Protein AF-A0A2R5FY63-F1 (afdb_monomer_lite)

Structure (mmCIF, N/CA/C/O backbone):
data_AF-A0A2R5FY63-F1
#
_entry.id   AF-A0A2R5FY63-F1
#
loop_
_atom_site.group_PDB
_atom_site.id
_atom_site.type_symbol
_atom_site.label_atom_id
_atom_site.label_alt_id
_atom_site.label_comp_id
_atom_site.label_asym_id
_atom_site.label_entity_id
_atom_site.label_seq_id
_atom_site.pdbx_PDB_ins_code
_atom_site.Cartn_x
_atom_site.Cartn_y
_atom_site.Cartn_z
_atom_site.occupancy
_atom_site.B_iso_or_equiv
_atom_site.auth_seq_id
_atom_site.auth_comp_id
_atom_site.auth_asym_id
_atom_site.auth_atom_id
_atom_site.pdbx_PDB_model_num
ATOM 1 N N . MET A 1 1 ? 3.282 13.960 23.683 1.00 30.28 1 MET A N 1
ATOM 2 C CA . MET A 1 1 ? 2.071 13.609 22.917 1.00 30.28 1 MET A CA 1
ATOM 3 C C . MET A 1 1 ? 2.537 12.987 21.616 1.00 30.28 1 MET A C 1
ATOM 5 O O . MET A 1 1 ? 3.139 13.686 20.813 1.00 30.28 1 MET A O 1
ATOM 9 N N . THR A 1 2 ? 2.408 11.673 21.465 1.00 36.81 2 THR A N 1
ATOM 10 C CA . THR A 1 2 ? 2.823 10.971 20.247 1.00 36.81 2 THR A CA 1
ATOM 11 C C . THR A 1 2 ? 1.770 11.231 19.178 1.00 36.81 2 THR A C 1
ATOM 13 O O . THR A 1 2 ? 0.685 10.661 19.228 1.00 36.81 2 THR A O 1
ATOM 16 N N . GLN A 1 3 ? 2.047 12.136 18.236 1.00 49.41 3 GLN A N 1
ATOM 17 C CA . GLN A 1 3 ? 1.325 12.131 16.966 1.00 49.41 3 GLN A CA 1
ATOM 18 C C . GLN A 1 3 ? 1.529 10.737 16.365 1.00 49.41 3 GLN A C 1
ATOM 20 O O . GLN A 1 3 ? 2.647 10.379 15.998 1.00 49.41 3 GLN A O 1
ATOM 25 N N . ASN A 1 4 ? 0.476 9.922 16.355 1.00 62.84 4 ASN A N 1
ATOM 26 C CA . ASN A 1 4 ? 0.486 8.583 15.774 1.00 62.84 4 ASN A CA 1
ATOM 27 C C . ASN A 1 4 ? 0.433 8.716 14.244 1.00 62.84 4 ASN A C 1
ATOM 29 O O . ASN A 1 4 ? -0.569 8.408 13.608 1.00 62.84 4 ASN A O 1
ATOM 33 N N . THR A 1 5 ? 1.498 9.256 13.654 1.00 77.31 5 THR A N 1
ATOM 34 C CA . THR A 1 5 ? 1.672 9.299 12.202 1.00 77.31 5 THR A CA 1
ATOM 35 C C . THR A 1 5 ? 1.881 7.874 11.704 1.00 77.31 5 THR A C 1
ATOM 37 O O . THR A 1 5 ? 2.760 7.167 12.203 1.00 77.31 5 THR A O 1
ATOM 40 N N . LEU A 1 6 ? 1.068 7.439 10.740 1.00 87.31 6 LEU A N 1
ATOM 41 C CA . LEU A 1 6 ? 1.201 6.115 10.133 1.00 87.31 6 LEU A CA 1
ATOM 42 C C . LEU A 1 6 ? 2.503 6.063 9.337 1.00 87.31 6 LEU A C 1
ATOM 44 O O . LEU A 1 6 ? 2.708 6.889 8.447 1.00 87.31 6 LEU A O 1
ATOM 48 N N . LYS A 1 7 ? 3.384 5.111 9.646 1.00 90.19 7 LYS A N 1
ATOM 49 C CA . LYS A 1 7 ? 4.660 4.968 8.940 1.00 90.19 7 LYS A CA 1
ATOM 50 C C . LYS A 1 7 ? 4.512 3.986 7.797 1.00 90.19 7 LYS A C 1
ATOM 52 O O . LYS A 1 7 ? 4.176 2.824 8.019 1.00 90.19 7 LYS A O 1
ATOM 57 N N . VAL A 1 8 ? 4.775 4.444 6.582 1.00 90.75 8 VAL A N 1
ATOM 58 C CA . VAL A 1 8 ? 4.759 3.616 5.379 1.00 90.75 8 VAL A CA 1
ATOM 59 C C . VAL A 1 8 ? 6.165 3.573 4.804 1.00 90.75 8 VAL A C 1
ATOM 61 O O . VAL A 1 8 ? 6.790 4.608 4.579 1.00 90.75 8 VAL A O 1
ATOM 64 N N . HIS A 1 9 ? 6.662 2.370 4.551 1.00 88.88 9 HIS A N 1
ATOM 65 C CA . HIS A 1 9 ? 7.968 2.141 3.959 1.00 88.88 9 HIS A CA 1
ATOM 66 C C . HIS A 1 9 ? 7.798 1.810 2.484 1.00 88.88 9 HIS A C 1
ATOM 68 O O . HIS A 1 9 ? 7.155 0.822 2.145 1.00 88.88 9 HIS A O 1
ATOM 74 N N . ALA A 1 10 ? 8.383 2.629 1.614 1.00 89.12 10 ALA A N 1
ATOM 75 C CA . ALA A 1 10 ? 8.465 2.355 0.187 1.00 89.12 10 ALA A CA 1
ATOM 76 C C . ALA A 1 10 ? 9.864 1.870 -0.175 1.00 89.12 10 ALA A C 1
ATOM 78 O O . ALA A 1 10 ? 10.860 2.468 0.226 1.00 89.12 10 ALA A O 1
ATOM 79 N N . PHE A 1 11 ? 9.946 0.818 -0.973 1.00 86.25 11 PHE A N 1
ATOM 80 C CA . PHE A 1 11 ? 11.190 0.221 -1.426 1.00 86.25 11 PHE A CA 1
ATOM 81 C C . PHE A 1 11 ? 11.240 0.274 -2.941 1.00 86.25 11 PHE A C 1
ATOM 83 O O . PHE A 1 11 ? 10.323 -0.202 -3.604 1.00 86.25 11 PHE A O 1
ATOM 90 N N . TRP A 1 12 ? 12.310 0.846 -3.485 1.00 85.25 12 TRP A N 1
ATOM 91 C CA . TRP A 1 12 ? 12.563 0.752 -4.918 1.00 85.25 12 TRP A CA 1
ATOM 92 C C . TRP A 1 12 ? 13.192 -0.602 -5.233 1.00 85.25 12 TRP A C 1
ATOM 94 O O . TRP A 1 12 ? 14.302 -0.892 -4.765 1.00 85.25 12 TRP A O 1
ATOM 104 N N . ASP A 1 13 ? 12.502 -1.408 -6.035 1.00 77.69 13 ASP A N 1
ATOM 105 C CA . ASP A 1 13 ? 13.070 -2.598 -6.652 1.00 77.69 13 ASP A CA 1
ATOM 106 C C . ASP A 1 13 ? 13.612 -2.236 -8.035 1.00 77.69 13 ASP A C 1
ATOM 108 O O . ASP A 1 13 ? 12.871 -1.985 -8.982 1.00 77.69 13 ASP A O 1
ATOM 112 N N . LYS A 1 14 ? 14.940 -2.225 -8.153 1.00 74.50 14 LYS A N 1
ATOM 113 C CA . LYS A 1 14 ? 15.629 -1.941 -9.414 1.00 74.50 14 LYS A CA 1
ATOM 114 C C . LYS A 1 14 ? 15.419 -3.021 -10.481 1.00 74.50 14 LYS A C 1
ATOM 116 O O . LYS A 1 14 ? 15.589 -2.718 -11.652 1.00 74.50 14 LYS A O 1
ATOM 121 N N . ASP A 1 15 ? 15.155 -4.269 -10.082 1.00 73.88 15 ASP A N 1
ATOM 122 C CA . ASP A 1 15 ? 15.075 -5.400 -11.012 1.00 73.88 15 ASP A CA 1
ATOM 123 C C . ASP A 1 15 ? 13.689 -5.433 -11.677 1.00 73.88 15 ASP A C 1
ATOM 125 O O . ASP A 1 15 ? 13.558 -5.852 -12.825 1.00 73.88 15 ASP A O 1
ATOM 129 N N . ALA A 1 16 ? 12.667 -4.972 -10.953 1.00 69.88 16 ALA A N 1
ATOM 130 C CA . ALA A 1 16 ? 11.297 -4.845 -11.441 1.00 69.88 16 ALA A CA 1
ATOM 131 C C . ALA A 1 16 ? 10.932 -3.414 -11.880 1.00 69.88 16 ALA A C 1
ATOM 133 O O . ALA A 1 16 ? 9.891 -3.228 -12.499 1.00 69.88 16 ALA A O 1
ATOM 134 N N . GLU A 1 17 ? 11.780 -2.426 -11.576 1.00 80.69 17 GLU A N 1
ATOM 135 C CA . GLU A 1 17 ? 11.547 -0.996 -11.827 1.00 80.69 17 GLU A CA 1
ATOM 136 C C . GLU A 1 17 ? 10.226 -0.496 -11.221 1.00 80.69 17 GLU A C 1
ATOM 138 O O . GLU A 1 17 ? 9.498 0.309 -11.806 1.00 80.69 17 GLU A O 1
ATOM 143 N N . VAL A 1 18 ? 9.917 -0.984 -10.017 1.00 81.50 18 VAL A N 1
ATOM 144 C CA . VAL A 1 18 ? 8.715 -0.607 -9.271 1.00 81.50 18 VAL A CA 1
ATOM 145 C C . VAL A 1 18 ? 9.049 -0.219 -7.841 1.00 81.50 18 VAL A C 1
ATOM 147 O O . VAL A 1 18 ? 9.955 -0.753 -7.197 1.00 81.50 18 VAL A O 1
ATOM 150 N N . TRP A 1 19 ? 8.265 0.714 -7.325 1.00 86.81 19 TRP A N 1
ATOM 151 C CA . TRP A 1 19 ? 8.152 0.977 -5.907 1.00 86.81 19 TRP A CA 1
ATOM 152 C C . TRP A 1 19 ? 7.179 -0.004 -5.278 1.00 86.81 19 TRP A C 1
ATOM 154 O O . TRP A 1 19 ? 6.086 -0.201 -5.796 1.00 86.81 19 TRP A O 1
ATOM 164 N N . VAL A 1 20 ? 7.549 -0.552 -4.128 1.00 83.88 20 VAL A N 1
ATOM 165 C CA . VAL A 1 20 ? 6.694 -1.413 -3.308 1.00 83.88 20 VAL A CA 1
ATOM 166 C C . VAL A 1 20 ? 6.535 -0.772 -1.939 1.00 83.88 20 VAL A C 1
ATOM 168 O O . VAL A 1 20 ? 7.535 -0.493 -1.282 1.00 83.88 20 VAL A O 1
ATOM 171 N N . ALA A 1 21 ? 5.303 -0.535 -1.498 1.00 85.94 21 ALA A N 1
ATOM 172 C CA . ALA A 1 21 ? 5.008 0.031 -0.187 1.00 85.94 21 ALA A CA 1
ATOM 173 C C . ALA A 1 21 ? 4.437 -1.008 0.778 1.00 85.94 21 ALA A C 1
ATOM 175 O O . ALA A 1 21 ? 3.547 -1.781 0.417 1.00 85.94 21 ALA A O 1
ATOM 176 N N . THR A 1 22 ? 4.921 -0.975 2.020 1.00 86.50 22 THR A N 1
ATOM 177 C CA . THR A 1 22 ? 4.416 -1.772 3.142 1.00 86.50 22 THR A CA 1
ATOM 178 C C . THR A 1 22 ? 4.379 -0.950 4.432 1.00 86.50 22 THR A C 1
ATOM 180 O O . THR A 1 22 ? 5.082 0.052 4.575 1.00 86.50 22 THR A O 1
ATOM 183 N N . SER A 1 23 ? 3.541 -1.339 5.393 1.00 86.62 23 SER A N 1
ATOM 184 C CA . SER A 1 23 ? 3.465 -0.684 6.705 1.00 86.62 23 SER A CA 1
ATOM 185 C C . SER A 1 23 ? 3.113 -1.683 7.799 1.00 86.62 23 SER A C 1
ATOM 187 O O . SER A 1 23 ? 2.249 -2.533 7.612 1.00 86.62 23 SER A O 1
ATOM 189 N N . GLU A 1 24 ? 3.739 -1.540 8.968 1.00 83.56 24 GLU A N 1
ATOM 190 C CA . GLU A 1 24 ? 3.343 -2.271 10.179 1.00 83.56 24 GLU A CA 1
ATOM 191 C C . GLU A 1 24 ? 2.133 -1.625 10.875 1.00 83.56 24 GLU A C 1
ATOM 193 O O . GLU A 1 24 ? 1.418 -2.286 11.624 1.00 83.56 24 GLU A O 1
ATOM 198 N N . ASN A 1 25 ? 1.879 -0.332 10.633 1.00 84.00 25 ASN A N 1
ATOM 199 C CA . ASN A 1 25 ? 0.757 0.396 11.234 1.00 84.00 25 ASN A CA 1
ATOM 200 C C . ASN A 1 25 ? -0.551 0.239 10.451 1.00 84.00 25 ASN A C 1
ATOM 202 O O . ASN A 1 25 ? -1.609 0.589 10.968 1.00 84.00 25 ASN A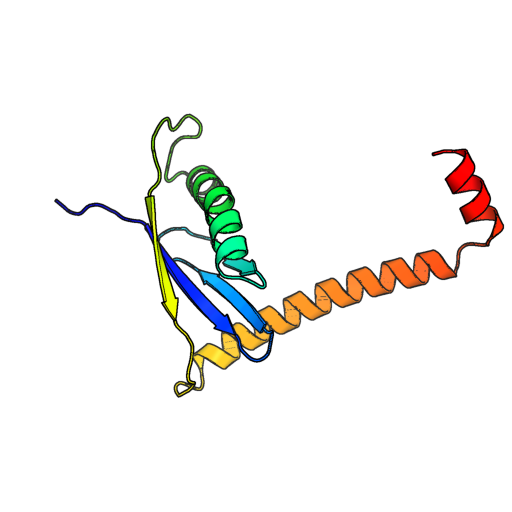 O 1
ATOM 206 N N . VAL A 1 26 ? -0.478 -0.267 9.219 1.00 86.38 26 VAL A N 1
ATOM 207 C CA . VAL A 1 26 ? -1.634 -0.517 8.355 1.00 86.38 26 VAL A CA 1
ATOM 208 C C . VAL A 1 26 ? -1.616 -1.996 7.956 1.00 86.38 26 VAL A C 1
ATOM 210 O O . VAL A 1 26 ? -0.977 -2.359 6.965 1.00 86.38 26 VAL A O 1
ATOM 213 N N . PRO A 1 27 ? -2.269 -2.877 8.735 1.00 82.38 27 PRO A N 1
ATOM 214 C CA . PRO A 1 27 ? -2.282 -4.309 8.463 1.00 82.38 27 PRO A CA 1
ATOM 215 C C . PRO A 1 27 ? -2.827 -4.616 7.065 1.00 82.38 27 PRO A C 1
ATOM 217 O O . PRO A 1 27 ? -3.886 -4.129 6.673 1.00 82.38 27 PRO A O 1
ATOM 220 N N . GLY A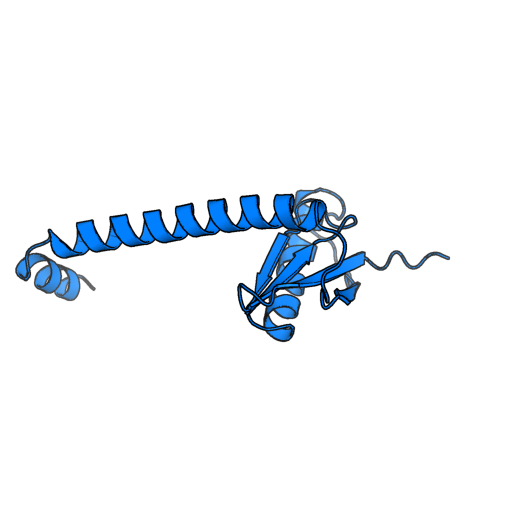 1 28 ? -2.096 -5.439 6.313 1.00 79.06 28 GLY A N 1
ATOM 221 C CA . GLY A 1 28 ? -2.469 -5.811 4.946 1.00 79.06 28 GLY A CA 1
ATOM 222 C C . GLY A 1 28 ? -2.105 -4.778 3.875 1.00 79.06 28 GLY A C 1
ATOM 223 O O . GLY A 1 28 ? -2.421 -5.000 2.709 1.00 79.06 28 GLY A O 1
ATOM 224 N N . LEU A 1 29 ? -1.416 -3.684 4.224 1.00 84.06 29 LEU A N 1
ATOM 225 C CA . LEU A 1 29 ? -0.929 -2.723 3.236 1.00 84.06 29 LEU A CA 1
ATOM 226 C C . LEU A 1 29 ? 0.257 -3.301 2.459 1.00 84.06 29 LEU A C 1
ATOM 228 O O . LEU A 1 29 ? 1.388 -3.320 2.948 1.00 84.06 29 LEU A O 1
ATOM 232 N N . VAL A 1 30 ? -0.019 -3.737 1.234 1.00 83.75 30 VAL A N 1
ATOM 233 C CA . VAL A 1 30 ? 0.978 -4.098 0.224 1.00 83.75 30 VAL A CA 1
ATOM 234 C C . VAL A 1 30 ? 0.504 -3.521 -1.102 1.00 83.75 30 VAL A C 1
ATOM 236 O O . VAL A 1 30 ? -0.579 -3.860 -1.573 1.00 83.75 30 VAL A O 1
ATOM 239 N N . THR A 1 31 ? 1.288 -2.624 -1.691 1.00 84.56 31 THR A N 1
ATOM 240 C CA . THR A 1 31 ? 0.970 -2.037 -2.999 1.00 84.56 31 THR A CA 1
ATOM 241 C C . THR A 1 31 ? 2.238 -1.764 -3.785 1.00 84.56 31 THR A C 1
ATOM 243 O O . THR A 1 31 ? 3.297 -1.529 -3.199 1.00 84.56 31 THR A O 1
ATOM 246 N N . GLU A 1 32 ? 2.135 -1.808 -5.107 1.00 84.94 32 GLU A N 1
ATOM 247 C CA . GLU A 1 32 ? 3.238 -1.548 -6.023 1.00 84.94 32 GLU A CA 1
ATOM 248 C C . GLU A 1 32 ? 2.846 -0.505 -7.069 1.00 84.94 32 GLU A C 1
ATOM 250 O O . GLU A 1 32 ? 1.676 -0.379 -7.438 1.00 84.94 32 GLU A O 1
ATOM 255 N N . ALA A 1 33 ? 3.823 0.271 -7.531 1.00 85.19 33 ALA A N 1
ATOM 256 C CA . ALA A 1 33 ? 3.635 1.236 -8.605 1.00 85.19 33 ALA A CA 1
ATOM 257 C C . ALA A 1 33 ? 4.958 1.548 -9.309 1.00 85.19 33 ALA A C 1
ATOM 259 O O . ALA A 1 33 ? 6.023 1.535 -8.700 1.00 85.19 33 ALA A O 1
ATOM 260 N N . SER A 1 34 ? 4.896 1.906 -10.589 1.00 84.06 34 SER A N 1
ATOM 261 C CA . SER A 1 34 ? 6.077 2.274 -11.383 1.00 84.06 34 SER A CA 1
ATOM 262 C C . SER A 1 34 ? 6.726 3.594 -10.948 1.00 84.06 34 SER A C 1
ATOM 264 O O . SER A 1 34 ? 7.904 3.820 -11.205 1.00 84.06 34 SER A O 1
ATOM 266 N N . THR A 1 35 ? 5.980 4.483 -10.288 1.00 89.62 35 THR A N 1
ATOM 267 C CA . THR A 1 35 ? 6.468 5.791 -9.824 1.00 89.62 35 THR A CA 1
ATOM 268 C C . THR A 1 35 ? 6.066 6.048 -8.376 1.00 89.62 35 THR A C 1
ATOM 270 O O . THR A 1 35 ? 5.095 5.477 -7.872 1.00 89.62 35 THR A O 1
ATOM 273 N N . ILE A 1 36 ? 6.814 6.918 -7.693 1.00 89.88 36 ILE A N 1
ATOM 274 C CA . ILE A 1 36 ? 6.537 7.259 -6.293 1.00 89.88 36 ILE A CA 1
ATOM 275 C C . ILE A 1 36 ? 5.230 8.052 -6.164 1.00 89.88 36 ILE A C 1
ATOM 277 O O . ILE A 1 36 ? 4.518 7.928 -5.169 1.00 89.88 36 ILE A O 1
ATOM 281 N N . GLU A 1 37 ? 4.873 8.825 -7.189 1.00 92.50 37 GLU A N 1
ATOM 282 C CA . GLU A 1 37 ? 3.627 9.580 -7.273 1.00 92.50 37 GLU A CA 1
ATOM 283 C C . GLU A 1 37 ? 2.426 8.641 -7.378 1.00 92.50 37 GLU A C 1
ATOM 285 O O . GLU A 1 37 ? 1.486 8.775 -6.594 1.00 92.50 37 GLU A O 1
ATOM 290 N N . SER A 1 38 ? 2.482 7.654 -8.279 1.00 90.94 38 SER A N 1
ATOM 291 C CA . SER A 1 38 ? 1.426 6.644 -8.411 1.00 90.94 38 SER A CA 1
ATOM 292 C C . SER A 1 38 ? 1.324 5.782 -7.156 1.00 90.94 38 SER A C 1
ATOM 294 O O . SER A 1 38 ? 0.220 5.512 -6.690 1.00 90.94 38 SER A O 1
ATOM 296 N N . LEU A 1 39 ? 2.456 5.435 -6.533 1.00 90.94 39 LEU A N 1
ATOM 297 C CA . LEU A 1 39 ? 2.453 4.752 -5.240 1.00 90.94 39 LEU A CA 1
ATOM 298 C C . LEU A 1 39 ? 1.733 5.592 -4.181 1.00 90.94 39 LEU A C 1
ATOM 300 O O . LEU A 1 39 ? 0.885 5.093 -3.451 1.00 90.94 39 LEU A O 1
ATOM 304 N N . THR A 1 40 ? 2.042 6.886 -4.116 1.00 92.25 40 THR A N 1
ATOM 305 C CA . THR A 1 40 ? 1.438 7.806 -3.147 1.00 92.25 40 THR A CA 1
ATOM 306 C C . THR A 1 40 ? -0.063 7.969 -3.376 1.00 92.25 40 THR A C 1
ATOM 308 O O . THR A 1 40 ? -0.811 8.071 -2.405 1.00 92.25 40 THR A O 1
ATOM 311 N N . GLN A 1 41 ? -0.518 7.987 -4.631 1.00 93.38 41 GLN A N 1
ATOM 312 C CA . GLN A 1 41 ? -1.945 7.999 -4.963 1.00 93.38 41 GLN A CA 1
ATOM 313 C C . GLN A 1 41 ? -2.630 6.721 -4.471 1.00 93.38 41 GLN A C 1
ATOM 315 O O . GLN A 1 41 ? -3.585 6.822 -3.704 1.00 93.38 41 GLN A O 1
ATOM 320 N N . ASN A 1 42 ? -2.071 5.549 -4.788 1.00 91.00 42 ASN A N 1
ATOM 321 C CA . ASN A 1 42 ? -2.595 4.264 -4.318 1.00 91.00 42 ASN A CA 1
ATOM 322 C C . ASN A 1 42 ? -2.674 4.216 -2.785 1.00 91.00 42 ASN A C 1
ATOM 324 O O . ASN A 1 42 ? -3.673 3.786 -2.219 1.00 91.00 42 ASN A O 1
ATOM 328 N N . LEU A 1 43 ? -1.646 4.711 -2.088 1.00 92.69 43 LEU A N 1
ATOM 329 C CA . LEU A 1 43 ? -1.622 4.757 -0.625 1.00 92.69 43 LEU A CA 1
ATOM 330 C C . LEU A 1 43 ? -2.731 5.640 -0.036 1.00 92.69 43 LEU A C 1
ATOM 332 O O . LEU A 1 43 ? -3.296 5.287 0.996 1.00 92.69 43 LEU A O 1
ATOM 336 N N . ARG A 1 44 ? -3.068 6.766 -0.676 1.00 91.31 44 ARG A N 1
ATOM 337 C CA . ARG A 1 44 ? -4.144 7.657 -0.203 1.00 91.31 44 ARG A CA 1
ATOM 338 C C . ARG A 1 44 ? -5.521 7.003 -0.253 1.00 91.31 44 ARG A C 1
ATOM 340 O O . ARG A 1 44 ? -6.366 7.371 0.555 1.00 91.31 44 ARG A O 1
ATOM 347 N N . GLU A 1 45 ? -5.728 6.063 -1.166 1.00 90.75 45 GLU A N 1
ATOM 348 C CA . GLU A 1 45 ? -6.982 5.319 -1.303 1.00 90.75 45 GLU A CA 1
ATOM 349 C C . GLU A 1 45 ? -6.970 4.054 -0.434 1.00 90.75 45 GLU A C 1
ATOM 351 O O . GLU A 1 45 ? -7.877 3.832 0.363 1.00 90.75 45 GLU A O 1
ATOM 356 N N . MET A 1 46 ? -5.890 3.270 -0.487 1.00 91.12 46 MET A N 1
ATOM 357 C CA . MET A 1 46 ? -5.812 1.980 0.203 1.00 91.12 46 MET A CA 1
ATOM 358 C C . MET A 1 46 ? -5.697 2.103 1.724 1.00 91.12 46 MET A C 1
ATOM 360 O O . MET A 1 46 ? -6.242 1.272 2.446 1.00 91.12 46 MET A O 1
ATOM 364 N N . ILE A 1 47 ? -4.975 3.102 2.245 1.00 92.06 47 ILE A N 1
ATOM 365 C CA . ILE A 1 47 ? -4.804 3.262 3.697 1.00 92.06 47 ILE A CA 1
ATOM 366 C C . ILE A 1 47 ? -6.152 3.449 4.411 1.00 92.06 47 ILE A C 1
ATOM 368 O O . ILE A 1 47 ? -6.415 2.670 5.327 1.00 92.06 47 ILE A O 1
ATOM 372 N N . PRO A 1 48 ? -7.016 4.423 4.053 1.00 90.31 48 PRO A N 1
ATOM 373 C CA . PRO A 1 48 ? -8.292 4.587 4.745 1.00 90.31 48 PRO A CA 1
ATOM 374 C C . PRO A 1 48 ? -9.176 3.341 4.629 1.00 90.31 48 PRO A C 1
ATOM 376 O O . PRO A 1 48 ? -9.752 2.923 5.633 1.00 90.31 48 PRO A O 1
ATOM 379 N N . GLU A 1 49 ? -9.223 2.699 3.460 1.00 88.81 49 GLU A N 1
ATOM 380 C CA . GLU A 1 49 ? -9.979 1.456 3.268 1.00 88.81 49 GLU A CA 1
ATOM 381 C C . GLU A 1 49 ? -9.491 0.339 4.195 1.00 88.81 49 GLU A C 1
ATOM 383 O O . GLU A 1 49 ? -10.286 -0.271 4.911 1.00 88.81 49 GLU A O 1
ATOM 388 N N . LEU A 1 50 ? -8.179 0.103 4.250 1.00 89.75 50 LEU A N 1
ATOM 389 C CA . LEU A 1 50 ? -7.595 -0.923 5.110 1.00 89.75 50 LEU A CA 1
ATOM 390 C C . LEU A 1 50 ? -7.803 -0.620 6.595 1.00 89.75 50 LEU A C 1
ATOM 392 O O . LEU A 1 50 ? -8.034 -1.546 7.371 1.00 89.75 50 LEU A O 1
ATOM 396 N N . LEU A 1 51 ? -7.757 0.645 7.016 1.00 90.62 51 LEU A N 1
ATOM 397 C CA . LEU A 1 51 ? -8.033 1.006 8.410 1.00 90.62 51 LEU A CA 1
ATOM 398 C C . LEU A 1 51 ? -9.486 0.707 8.801 1.00 90.62 51 LEU A C 1
ATOM 400 O O . LEU A 1 51 ? -9.722 0.218 9.909 1.00 90.62 51 LEU A O 1
ATOM 404 N N . ILE A 1 52 ? -10.441 0.960 7.901 1.00 89.06 52 ILE A N 1
ATOM 405 C CA . ILE A 1 52 ? -11.860 0.635 8.105 1.00 89.06 52 ILE A CA 1
ATOM 406 C C . ILE A 1 52 ? -12.054 -0.887 8.142 1.00 89.06 52 ILE A C 1
ATOM 408 O O . ILE A 1 52 ? -12.679 -1.409 9.066 1.00 89.06 52 ILE A O 1
ATOM 412 N N . LEU A 1 53 ? -11.481 -1.616 7.177 1.00 88.62 53 LEU A N 1
ATOM 413 C CA . LEU A 1 53 ? -11.598 -3.078 7.085 1.00 88.62 53 LEU A CA 1
ATOM 414 C C . LEU A 1 53 ? -11.012 -3.794 8.308 1.00 88.62 53 LEU A C 1
ATOM 416 O O . LEU A 1 53 ? -11.565 -4.793 8.766 1.00 88.62 53 LEU A O 1
ATOM 420 N N . ASN A 1 54 ? -9.922 -3.262 8.863 1.00 87.44 54 ASN A N 1
ATOM 421 C CA . ASN A 1 54 ? -9.299 -3.781 10.079 1.00 87.44 54 ASN A CA 1
ATOM 422 C C . ASN A 1 54 ? -9.932 -3.233 11.375 1.00 87.44 54 ASN A C 1
ATOM 424 O O . ASN A 1 54 ? -9.409 -3.505 12.454 1.00 87.44 54 ASN A O 1
ATOM 428 N N . GLN A 1 55 ? -11.036 -2.477 11.296 1.00 89.81 55 GLN A N 1
ATOM 429 C CA . GLN A 1 55 ? -11.754 -1.900 12.447 1.00 89.81 55 GLN A CA 1
ATOM 430 C C . GLN A 1 55 ? -10.884 -0.983 13.330 1.00 89.81 55 GLN A C 1
ATOM 432 O O . GLN A 1 55 ? -11.142 -0.818 14.522 1.00 89.81 55 GLN A O 1
ATOM 437 N N . ILE A 1 56 ? -9.844 -0.378 12.750 1.00 88.62 56 ILE A N 1
ATOM 438 C CA . ILE A 1 56 ? -8.966 0.580 13.439 1.00 88.62 56 ILE A CA 1
ATOM 439 C C . ILE A 1 56 ? -9.653 1.948 13.530 1.00 88.62 56 ILE A C 1
ATOM 441 O O . ILE A 1 56 ? -9.505 2.658 14.525 1.00 88.62 56 ILE A O 1
ATOM 445 N N . VAL A 1 57 ? -10.419 2.307 12.497 1.00 88.00 57 VAL A N 1
ATOM 446 C CA . VAL A 1 57 ? -11.267 3.505 12.456 1.00 88.00 57 VAL A CA 1
ATOM 447 C C . VAL A 1 57 ? -12.701 3.109 12.098 1.00 88.00 57 VAL A C 1
ATOM 449 O O . VAL A 1 57 ? -12.899 2.111 11.398 1.00 88.00 57 VAL A O 1
ATOM 452 N N . PRO A 1 58 ? -13.714 3.855 12.567 1.00 87.12 58 PRO A N 1
ATOM 453 C CA . PRO A 1 58 ? -15.093 3.582 12.197 1.00 87.12 58 PRO A CA 1
ATOM 454 C C . PRO A 1 58 ? -15.346 3.939 10.723 1.00 87.12 58 PRO A C 1
ATOM 456 O O . PRO A 1 58 ? -14.658 4.776 10.140 1.00 87.12 58 PRO A O 1
ATOM 459 N N . TYR A 1 59 ? -16.343 3.298 10.110 1.00 87.25 59 TYR A N 1
ATOM 460 C CA . TYR A 1 59 ? -16.691 3.505 8.696 1.00 87.25 59 TYR A CA 1
ATOM 461 C C . TYR A 1 59 ? -17.100 4.955 8.381 1.00 87.25 59 TYR A C 1
ATOM 463 O O . TYR A 1 59 ? -16.877 5.441 7.276 1.00 87.25 59 TYR A O 1
ATOM 471 N N . ASP A 1 60 ? -17.674 5.656 9.357 1.00 88.06 60 ASP A N 1
ATOM 472 C CA . ASP A 1 60 ? -18.101 7.053 9.274 1.00 88.06 60 ASP A CA 1
ATOM 473 C C . ASP A 1 60 ? -17.026 8.033 9.771 1.00 88.06 60 ASP A C 1
ATOM 475 O O . ASP A 1 60 ? -17.340 9.164 10.142 1.00 88.06 60 ASP A O 1
ATOM 479 N N . TYR A 1 61 ? -15.753 7.624 9.797 1.00 83.44 61 TYR A N 1
ATOM 480 C CA . TYR A 1 61 ? -14.663 8.480 10.252 1.00 83.44 61 TYR A CA 1
ATOM 481 C C . TYR A 1 61 ? -14.576 9.776 9.427 1.00 83.44 61 TYR A C 1
ATOM 483 O O . TYR A 1 61 ? -14.162 9.780 8.268 1.00 83.44 61 TYR A O 1
ATOM 491 N N . VAL A 1 62 ? -14.917 10.902 10.061 1.00 78.62 62 VAL A N 1
ATOM 492 C CA . VAL A 1 62 ? -14.782 12.248 9.490 1.00 78.62 62 VAL A CA 1
ATOM 493 C C . VAL A 1 62 ? -13.524 12.897 10.063 1.00 78.62 62 VAL A C 1
ATOM 495 O O . VAL A 1 62 ? -13.558 13.606 11.068 1.00 78.62 62 VAL A O 1
ATOM 498 N N . GLY A 1 63 ? -12.382 12.623 9.440 1.00 82.56 63 GLY A N 1
ATOM 499 C CA . GLY A 1 63 ? -11.096 13.183 9.842 1.00 82.56 63 GLY A CA 1
ATOM 500 C C . GLY A 1 63 ? -10.044 13.069 8.745 1.00 82.56 63 GLY A C 1
ATOM 501 O O . GLY A 1 63 ? -10.284 12.498 7.685 1.00 82.56 63 GLY A O 1
ATOM 502 N N . SER A 1 64 ? -8.866 13.641 8.990 1.00 82.06 64 SER A N 1
ATOM 503 C CA . SER A 1 64 ? -7.728 13.549 8.069 1.00 82.06 64 SER A CA 1
ATOM 504 C C . SER A 1 64 ? -6.751 12.482 8.551 1.00 82.06 64 SER A C 1
ATOM 506 O O . SER A 1 64 ? -6.231 12.576 9.662 1.00 82.06 64 SER A O 1
ATOM 508 N N . ILE A 1 65 ? -6.486 11.485 7.706 1.00 85.81 65 ILE A N 1
ATOM 509 C CA . ILE A 1 65 ? -5.479 10.450 7.958 1.00 85.81 65 ILE A CA 1
ATOM 510 C C . ILE A 1 65 ? -4.170 10.897 7.308 1.00 85.81 65 ILE A C 1
ATOM 512 O O . ILE A 1 65 ? -4.065 10.977 6.085 1.00 85.81 65 ILE A O 1
ATOM 516 N N . SER A 1 66 ? -3.170 11.187 8.138 1.00 88.25 66 SER A N 1
ATOM 517 C CA . SER A 1 66 ? -1.827 11.553 7.688 1.00 88.25 66 SER A CA 1
ATOM 518 C C . SER A 1 66 ? -0.881 10.367 7.827 1.00 88.25 66 SER A C 1
ATOM 520 O O . SER A 1 66 ? -0.847 9.701 8.865 1.00 88.25 66 SER A O 1
ATOM 522 N N . PHE A 1 67 ? -0.073 10.138 6.798 1.00 89.75 67 PHE A N 1
ATOM 523 C CA . PHE A 1 67 ? 0.976 9.129 6.807 1.00 89.75 67 PHE A CA 1
ATOM 524 C C . PHE A 1 67 ? 2.309 9.735 6.377 1.00 89.75 67 PHE A C 1
ATOM 526 O O . PHE A 1 67 ? 2.362 10.690 5.601 1.00 89.75 67 PHE A O 1
ATOM 533 N N . GLU A 1 68 ? 3.385 9.165 6.897 1.00 91.81 68 GLU A N 1
ATOM 534 C CA . GLU A 1 68 ? 4.750 9.481 6.511 1.00 91.81 68 GLU A CA 1
ATOM 535 C C . GLU A 1 68 ? 5.257 8.374 5.590 1.00 91.81 68 GLU A C 1
ATOM 537 O O . GLU A 1 68 ? 5.246 7.197 5.956 1.00 91.81 68 GLU A O 1
ATOM 542 N N . LEU A 1 69 ? 5.689 8.757 4.390 1.00 90.88 69 LEU A N 1
ATOM 543 C CA . LEU A 1 69 ? 6.273 7.840 3.422 1.00 90.88 69 LEU A CA 1
ATOM 544 C C . LEU A 1 69 ? 7.795 7.914 3.508 1.00 90.88 69 LEU A C 1
ATOM 546 O O . LEU A 1 69 ? 8.403 8.900 3.092 1.00 90.88 69 LEU A O 1
ATOM 550 N N . THR A 1 70 ? 8.420 6.860 4.022 1.00 90.00 70 THR A N 1
ATOM 551 C CA . THR A 1 70 ? 9.875 6.722 4.017 1.00 90.00 70 THR A CA 1
ATOM 552 C C . THR A 1 70 ? 10.298 5.869 2.828 1.00 90.00 70 THR A C 1
ATOM 554 O O . THR A 1 70 ? 10.068 4.660 2.798 1.00 90.00 70 THR A O 1
ATOM 557 N N . SER A 1 71 ? 10.930 6.494 1.835 1.00 85.25 71 SER A N 1
ATOM 558 C CA . SER A 1 71 ? 11.493 5.784 0.687 1.00 85.25 71 SER A CA 1
ATOM 559 C C . SER A 1 71 ? 12.890 5.250 1.003 1.00 85.25 71 SER A C 1
ATOM 561 O O . SER A 1 71 ? 13.797 6.011 1.349 1.00 85.25 71 SER A O 1
ATOM 563 N N . HIS A 1 72 ? 13.093 3.955 0.807 1.00 79.06 72 HIS A N 1
ATOM 564 C CA . HIS A 1 72 ? 14.377 3.286 0.912 1.00 79.06 72 HIS A CA 1
ATOM 565 C C . HIS A 1 72 ? 14.795 2.776 -0.466 1.00 79.06 72 HIS A C 1
ATOM 567 O O . HIS A 1 72 ? 14.181 1.878 -1.041 1.00 79.06 72 HIS A O 1
ATOM 573 N N . VAL A 1 73 ? 15.891 3.322 -0.990 1.00 75.19 73 VAL A N 1
ATOM 574 C CA . VAL A 1 73 ? 16.543 2.756 -2.172 1.00 75.19 73 VAL A CA 1
ATOM 575 C C . VAL A 1 73 ? 17.487 1.664 -1.691 1.00 75.19 73 VAL A C 1
ATOM 577 O O . VAL A 1 73 ? 18.518 1.934 -1.068 1.00 75.19 73 VAL A O 1
ATOM 580 N N . LEU A 1 74 ? 17.127 0.406 -1.936 1.00 62.38 74 LEU A N 1
ATOM 581 C CA . LEU A 1 74 ? 17.947 -0.721 -1.514 1.00 62.38 74 LEU A CA 1
ATOM 582 C C . LEU A 1 74 ? 19.214 -0.781 -2.376 1.00 62.38 74 LEU A C 1
ATOM 584 O O . LEU 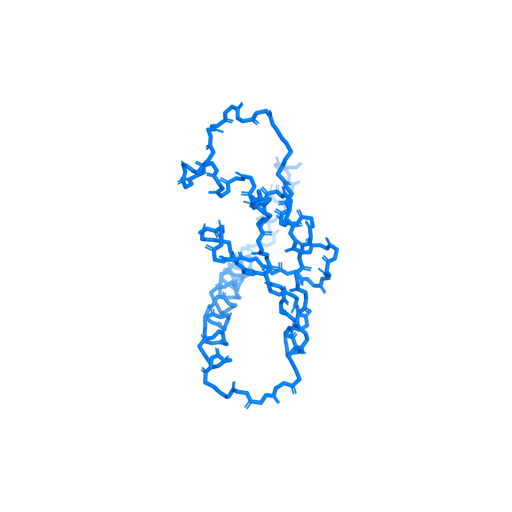A 1 74 ? 19.212 -1.278 -3.498 1.00 62.38 74 LEU A O 1
ATOM 588 N N . ARG A 1 75 ? 20.340 -0.323 -1.815 1.00 56.69 75 ARG A N 1
ATOM 589 C CA . ARG A 1 75 ? 21.675 -0.459 -2.434 1.00 56.69 75 ARG A CA 1
ATOM 590 C C . ARG A 1 75 ? 22.226 -1.897 -2.393 1.00 56.69 75 ARG A C 1
ATOM 592 O O . ARG A 1 75 ? 23.260 -2.156 -2.993 1.00 56.69 75 ARG A O 1
ATOM 599 N N . SER A 1 76 ? 21.493 -2.815 -1.746 1.00 48.75 76 SER A N 1
ATOM 600 C CA . SER A 1 76 ? 21.802 -4.232 -1.482 1.00 48.75 76 SER A CA 1
ATOM 601 C C . SER A 1 76 ? 23.011 -4.479 -0.566 1.00 48.75 76 SER A C 1
ATOM 603 O O . SER A 1 76 ? 24.136 -4.236 -0.976 1.00 48.75 76 SER A O 1
ATOM 605 N N . SER A 1 77 ? 22.769 -5.075 0.619 1.00 43.62 77 SER A N 1
ATOM 606 C CA . SER A 1 77 ? 23.769 -5.859 1.390 1.00 43.62 77 SER A CA 1
ATOM 607 C C . SER A 1 77 ? 23.209 -6.902 2.388 1.00 43.62 77 SER A C 1
ATOM 609 O O . SER A 1 77 ? 24.000 -7.666 2.927 1.00 43.62 77 SER A O 1
ATOM 611 N N . ASN A 1 78 ? 21.890 -7.033 2.613 1.00 46.78 78 ASN A N 1
ATOM 612 C CA . ASN A 1 78 ? 21.328 -8.101 3.467 1.00 46.78 78 ASN A CA 1
ATOM 613 C C . ASN A 1 78 ? 20.556 -9.131 2.626 1.00 46.78 78 ASN A C 1
ATOM 615 O O . ASN A 1 78 ? 19.425 -8.905 2.203 1.00 46.78 78 ASN A O 1
ATOM 619 N N . LYS A 1 79 ? 21.203 -10.271 2.359 1.00 48.94 79 LYS A N 1
ATOM 620 C CA . LYS A 1 79 ? 20.842 -11.246 1.314 1.00 48.94 79 LYS A CA 1
ATOM 621 C C . LYS A 1 79 ? 19.636 -12.158 1.617 1.00 48.94 79 LYS A C 1
ATOM 623 O O . LYS A 1 79 ? 19.287 -12.940 0.748 1.00 48.94 79 LYS A O 1
ATOM 628 N N . VAL A 1 80 ? 18.995 -12.091 2.792 1.00 47.78 80 VAL A N 1
ATOM 629 C CA . VAL A 1 80 ? 17.986 -13.099 3.214 1.00 47.78 80 VAL A CA 1
ATOM 630 C C . VAL A 1 80 ? 16.537 -12.591 3.139 1.00 47.78 80 VAL A C 1
ATOM 632 O O . VAL A 1 80 ? 15.674 -13.301 2.641 1.00 47.78 80 VAL A O 1
ATOM 635 N N . ALA A 1 81 ? 16.269 -11.341 3.530 1.00 48.31 81 ALA A N 1
ATOM 636 C CA . ALA A 1 81 ? 14.922 -10.748 3.469 1.00 48.31 81 ALA A CA 1
ATOM 637 C C . ALA A 1 81 ? 14.501 -10.350 2.039 1.00 48.31 81 ALA A C 1
ATOM 639 O O . ALA A 1 81 ? 13.335 -10.448 1.664 1.00 48.31 81 ALA A O 1
ATOM 640 N N . LEU A 1 82 ? 15.475 -9.979 1.199 1.00 55.34 82 LEU A N 1
ATOM 641 C CA . LEU A 1 82 ? 15.273 -9.771 -0.237 1.00 55.34 82 LEU A CA 1
ATOM 642 C C . LEU A 1 82 ? 14.835 -11.061 -0.949 1.00 55.34 82 LEU A C 1
ATOM 644 O O . LEU A 1 82 ? 14.069 -10.993 -1.899 1.00 55.34 82 LEU A O 1
ATOM 648 N N . VAL A 1 83 ? 15.280 -12.238 -0.496 1.00 51.62 83 VAL A N 1
ATOM 649 C CA . VAL A 1 83 ? 14.915 -13.530 -1.109 1.00 51.62 83 VAL A CA 1
ATOM 650 C C . VAL A 1 83 ? 13.447 -13.879 -0.845 1.00 51.62 83 VAL A C 1
ATOM 652 O O . VAL A 1 83 ? 12.772 -14.387 -1.737 1.00 51.62 83 VAL A O 1
ATOM 655 N N . THR A 1 84 ? 12.925 -13.556 0.340 1.00 55.19 84 THR A N 1
ATOM 656 C CA . THR A 1 84 ? 11.529 -13.836 0.721 1.00 55.19 84 THR A CA 1
ATOM 657 C C . THR A 1 84 ? 10.540 -12.920 -0.003 1.00 55.19 84 THR A C 1
ATOM 659 O O . THR A 1 84 ? 9.524 -13.391 -0.509 1.00 55.19 84 THR A O 1
ATOM 662 N N . LEU A 1 85 ? 10.870 -11.633 -0.131 1.00 55.31 85 LEU A N 1
ATOM 663 C CA . LEU A 1 85 ? 10.062 -10.670 -0.888 1.00 55.31 85 LEU A CA 1
ATOM 664 C C . LEU A 1 85 ? 10.125 -10.920 -2.409 1.00 55.31 85 LEU A C 1
ATOM 666 O O . LEU A 1 85 ? 9.106 -10.804 -3.085 1.00 55.31 85 LEU A O 1
ATOM 670 N N . ARG A 1 86 ? 11.270 -11.381 -2.941 1.00 59.66 86 ARG A N 1
ATOM 671 C CA . ARG A 1 86 ? 11.410 -11.796 -4.354 1.00 59.66 86 ARG A CA 1
ATO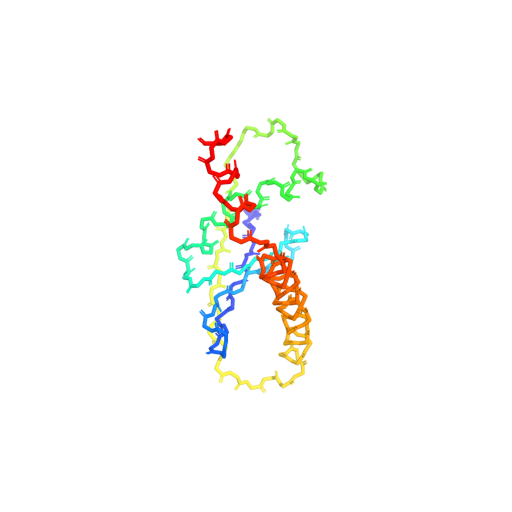M 672 C C . ARG A 1 86 ? 10.542 -13.000 -4.715 1.00 59.66 86 ARG A C 1
ATOM 674 O O . ARG A 1 86 ? 9.962 -13.022 -5.795 1.00 59.66 86 ARG A O 1
ATOM 681 N N . LEU A 1 87 ? 10.436 -14.000 -3.836 1.00 54.91 87 LEU A N 1
ATOM 682 C CA . LEU A 1 87 ? 9.646 -15.205 -4.119 1.00 54.91 87 LEU A CA 1
ATOM 683 C C . LEU A 1 87 ? 8.138 -14.919 -4.168 1.00 54.91 87 LEU A C 1
ATOM 685 O O . LEU A 1 87 ? 7.467 -15.416 -5.069 1.00 54.91 87 LEU A O 1
ATOM 689 N N . LEU A 1 88 ? 7.610 -14.080 -3.271 1.00 56.50 88 LEU A N 1
ATOM 690 C CA . LEU A 1 88 ? 6.192 -13.693 -3.302 1.00 56.50 88 LEU A CA 1
ATOM 691 C C . LEU A 1 88 ? 5.848 -12.830 -4.526 1.00 56.50 88 LEU A C 1
ATOM 693 O O . LEU A 1 88 ? 4.836 -13.087 -5.175 1.00 56.50 88 LEU A O 1
ATOM 697 N N . ALA A 1 89 ? 6.715 -11.886 -4.905 1.00 59.06 89 ALA A N 1
ATOM 698 C CA . ALA A 1 89 ? 6.513 -11.060 -6.098 1.00 59.06 89 ALA A CA 1
ATOM 699 C C . ALA A 1 89 ? 6.568 -11.877 -7.412 1.00 59.06 89 ALA A C 1
ATOM 701 O O . ALA A 1 89 ? 5.749 -11.671 -8.311 1.00 59.06 89 ALA A O 1
ATOM 702 N N . VAL A 1 90 ? 7.478 -12.861 -7.522 1.00 55.88 90 VAL A N 1
ATOM 703 C CA . VAL A 1 90 ? 7.571 -13.772 -8.685 1.00 55.88 90 VAL A CA 1
ATOM 704 C C . VAL A 1 90 ? 6.343 -14.677 -8.798 1.00 55.88 90 VAL A C 1
ATOM 706 O O . VAL A 1 90 ? 5.819 -14.850 -9.900 1.00 55.88 90 VAL A O 1
ATOM 709 N N . VAL A 1 91 ? 5.845 -15.216 -7.678 1.00 62.34 91 VAL A N 1
ATOM 710 C CA . VAL A 1 91 ? 4.607 -16.015 -7.659 1.00 62.34 91 VAL A CA 1
ATOM 711 C C . VAL A 1 91 ? 3.415 -15.165 -8.093 1.00 62.34 91 VAL A C 1
ATOM 713 O O . VAL A 1 91 ? 2.646 -15.588 -8.956 1.00 62.34 91 VAL A O 1
ATOM 716 N N . TYR A 1 92 ? 3.305 -13.944 -7.576 1.00 51.25 92 TYR A N 1
ATOM 717 C CA . TYR A 1 92 ? 2.241 -13.023 -7.960 1.00 51.25 92 TYR A CA 1
ATOM 718 C C . TYR A 1 92 ? 2.301 -12.675 -9.460 1.00 51.25 92 TYR A C 1
ATOM 720 O O . TYR A 1 92 ? 1.307 -12.798 -10.173 1.00 51.25 92 TYR A O 1
ATOM 728 N N . THR A 1 93 ? 3.490 -12.383 -9.996 1.00 60.97 93 THR A N 1
ATOM 729 C CA . THR A 1 93 ? 3.669 -12.054 -11.423 1.00 60.97 93 THR A CA 1
ATOM 730 C C . THR A 1 93 ? 3.376 -13.245 -12.350 1.00 60.97 93 THR A C 1
ATOM 732 O O . THR A 1 93 ? 2.800 -13.066 -13.425 1.00 60.97 93 THR A O 1
ATOM 735 N N . LEU A 1 94 ? 3.747 -14.472 -11.961 1.00 56.19 94 LEU A N 1
ATOM 736 C CA . LEU A 1 94 ? 3.457 -15.699 -12.720 1.00 56.19 94 LEU A CA 1
ATOM 737 C C . LEU A 1 94 ? 1.955 -16.013 -12.762 1.00 56.19 94 LEU A C 1
ATOM 739 O O . LEU A 1 94 ? 1.459 -16.428 -13.810 1.00 56.19 94 LEU A O 1
ATOM 743 N N . ILE A 1 95 ? 1.226 -15.768 -11.667 1.00 55.88 95 ILE A N 1
ATOM 744 C CA . ILE A 1 95 ? -0.238 -15.913 -11.619 1.00 55.88 95 ILE A CA 1
ATOM 745 C C . ILE A 1 95 ? -0.898 -14.920 -12.583 1.00 55.88 95 ILE A C 1
ATOM 747 O O . ILE A 1 95 ? -1.733 -15.320 -13.396 1.00 55.88 95 ILE A O 1
ATOM 751 N N . ILE A 1 96 ? -0.470 -13.655 -12.570 1.00 51.72 96 ILE A N 1
ATOM 752 C CA . ILE A 1 96 ? -1.025 -12.623 -13.457 1.00 51.72 96 ILE A CA 1
ATOM 753 C C . ILE A 1 96 ? -0.688 -12.898 -14.934 1.00 51.72 96 ILE A C 1
ATOM 755 O O . ILE A 1 96 ? -1.574 -12.842 -15.788 1.00 51.72 96 ILE A O 1
ATOM 759 N N . LYS A 1 97 ? 0.553 -13.282 -15.267 1.00 54.06 97 LYS A N 1
ATOM 760 C CA . LYS A 1 97 ? 0.937 -13.621 -16.654 1.00 54.06 97 LYS A CA 1
ATOM 761 C C . LYS A 1 97 ? 0.247 -14.889 -17.172 1.00 54.06 97 LYS A C 1
ATOM 763 O O . LYS A 1 97 ? -0.105 -14.944 -18.348 1.00 54.06 97 LYS A O 1
ATOM 768 N N . SER A 1 98 ? 0.020 -15.883 -16.310 1.00 55.97 98 SER A N 1
ATOM 769 C CA . SER A 1 98 ? -0.732 -17.100 -16.648 1.00 55.97 98 SER A CA 1
ATOM 770 C C . SER A 1 98 ? -2.208 -16.800 -16.931 1.00 55.97 98 SER A C 1
ATOM 772 O O . SER A 1 98 ? -2.746 -17.257 -17.942 1.00 55.97 98 SER A O 1
ATOM 774 N N . ALA A 1 99 ? -2.845 -15.965 -16.102 1.00 54.44 99 ALA A N 1
ATOM 775 C CA . ALA A 1 99 ? -4.226 -15.533 -16.316 1.00 54.44 99 ALA A CA 1
ATOM 776 C C . ALA A 1 99 ? -4.392 -14.782 -17.652 1.00 54.44 99 ALA A C 1
ATOM 778 O O . ALA A 1 9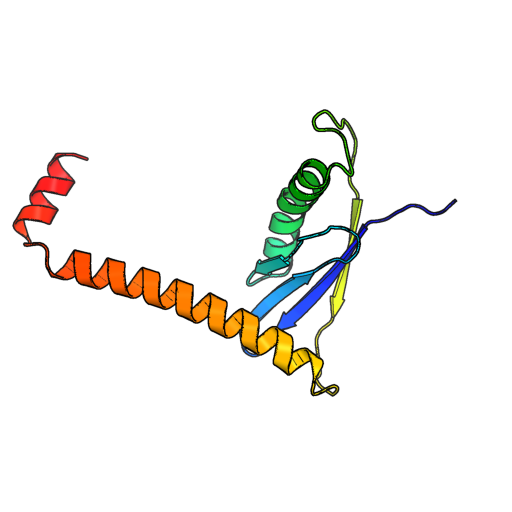9 ? -5.309 -15.076 -18.420 1.00 54.44 99 ALA A O 1
ATOM 779 N N . VAL A 1 100 ? -3.453 -13.890 -17.988 1.00 58.91 100 VAL A N 1
ATOM 780 C CA . VAL A 1 100 ? -3.448 -13.170 -19.274 1.00 58.91 100 VAL A CA 1
ATOM 781 C C . VAL A 1 100 ? -3.203 -14.117 -20.463 1.00 58.91 100 VAL A C 1
ATOM 783 O O . VAL A 1 100 ? -3.862 -13.990 -21.497 1.00 58.91 100 VAL A O 1
ATOM 786 N N . ALA A 1 101 ? -2.321 -15.114 -20.331 1.00 55.78 101 ALA A N 1
ATOM 787 C CA . ALA A 1 101 ? -2.064 -16.100 -21.388 1.00 55.78 101 ALA A CA 1
ATOM 788 C C . ALA A 1 101 ? -3.282 -17.001 -21.677 1.00 55.78 101 ALA A C 1
ATOM 790 O O . ALA A 1 101 ? -3.569 -17.294 -22.839 1.00 55.78 101 ALA A O 1
ATOM 791 N N . GLN A 1 102 ? -4.038 -17.392 -20.646 1.00 56.75 102 GLN A N 1
ATOM 792 C CA . GLN A 1 102 ? -5.291 -18.147 -20.798 1.00 56.75 102 GLN A CA 1
ATOM 793 C C . GLN A 1 102 ? -6.359 -17.333 -21.550 1.00 56.75 102 GLN A C 1
ATOM 795 O O . GLN A 1 102 ? -7.077 -17.874 -22.392 1.00 56.75 102 GLN A O 1
ATOM 800 N N . GLN A 1 103 ? -6.426 -16.020 -21.317 1.00 57.47 103 GLN A N 1
ATOM 801 C CA . GLN A 1 103 ? -7.385 -15.139 -21.986 1.00 57.47 103 GLN A CA 1
ATOM 802 C C . GLN A 1 103 ? -7.045 -14.923 -23.474 1.00 57.47 103 GLN A C 1
ATOM 804 O O . GLN A 1 103 ? -7.943 -14.895 -24.317 1.00 57.47 103 GLN A O 1
ATOM 809 N N . GLN A 1 104 ? -5.754 -14.877 -23.818 1.00 57.28 104 GLN A N 1
ATOM 810 C CA . GLN A 1 104 ? -5.278 -14.759 -25.202 1.00 57.28 104 GLN A CA 1
ATOM 811 C C . GLN A 1 104 ? -5.531 -16.038 -26.028 1.00 57.28 104 GLN A C 1
ATOM 813 O O . GLN A 1 104 ? -5.890 -15.951 -27.202 1.00 57.28 104 GLN A O 1
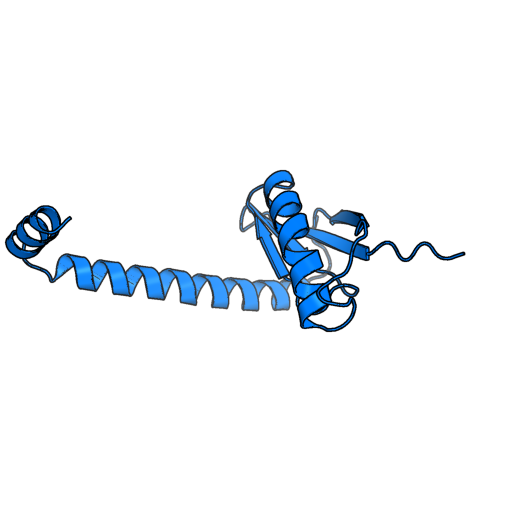ATOM 818 N N . VAL A 1 105 ? -5.384 -17.224 -25.421 1.00 58.28 105 VAL A N 1
ATOM 819 C CA . VAL A 1 105 ? -5.664 -18.521 -26.076 1.00 58.28 105 VAL A CA 1
ATOM 820 C C . VAL A 1 105 ? -7.165 -18.712 -26.313 1.00 58.28 105 VAL A C 1
ATOM 822 O O . VAL A 1 105 ? -7.573 -19.195 -27.367 1.00 58.28 105 VAL A O 1
ATOM 825 N N . MET A 1 106 ? -8.010 -18.264 -25.381 1.00 54.94 106 MET A N 1
ATOM 826 C CA . MET A 1 106 ? -9.457 -18.256 -25.604 1.00 54.94 106 MET A CA 1
ATOM 827 C C . MET A 1 106 ? -9.869 -17.293 -26.724 1.00 54.94 106 MET A C 1
ATOM 829 O O . MET A 1 106 ? -10.791 -17.596 -27.477 1.00 54.94 106 MET A O 1
ATOM 833 N N . ALA A 1 107 ? -9.173 -16.162 -26.872 1.00 57.09 107 ALA A N 1
ATOM 834 C CA . ALA A 1 107 ? -9.439 -15.185 -27.924 1.00 57.09 107 ALA A CA 1
ATOM 835 C C . ALA A 1 107 ? -9.029 -15.664 -29.332 1.00 57.09 107 ALA A C 1
ATOM 837 O O . ALA A 1 107 ? -9.698 -15.316 -30.309 1.00 57.09 107 ALA A O 1
ATOM 838 N N . SER A 1 108 ? -7.966 -16.471 -29.444 1.00 58.22 108 SER A N 1
ATOM 839 C CA . SER A 1 108 ? -7.442 -16.972 -30.725 1.00 58.22 108 SER A CA 1
ATOM 840 C C . SER A 1 108 ? -8.172 -18.206 -31.269 1.00 58.22 108 SER A C 1
ATOM 842 O O . SER A 1 108 ? -8.117 -18.461 -32.471 1.00 58.22 108 SER A O 1
ATOM 844 N N . GLN A 1 109 ? -8.885 -18.948 -30.417 1.00 61.69 109 GLN A N 1
ATOM 845 C CA . GLN A 1 109 ? -9.698 -20.107 -30.813 1.00 61.69 109 GLN A CA 1
ATOM 846 C C . GLN A 1 109 ? -11.090 -19.712 -31.351 1.00 61.69 109 GLN A C 1
ATOM 848 O O . GLN A 1 109 ? -11.817 -20.541 -31.904 1.00 61.69 109 GLN A O 1
ATOM 853 N N . LEU A 1 110 ? -11.489 -18.450 -31.170 1.00 63.59 110 LEU A N 1
ATOM 854 C CA . LEU A 1 110 ? -12.767 -17.921 -31.634 1.00 63.59 110 LEU A CA 1
ATOM 855 C C . LEU A 1 110 ? -12.663 -17.500 -33.103 1.00 63.59 110 LEU A C 1
ATOM 857 O O . LEU A 1 110 ? -11.723 -16.821 -33.512 1.00 63.59 110 LEU A O 1
ATOM 861 N N . SER A 1 111 ? -13.644 -17.901 -33.914 1.00 68.00 111 SER A N 1
ATOM 862 C CA . SER A 1 111 ? -13.620 -17.617 -35.349 1.00 68.00 111 SER A CA 1
ATOM 863 C C . SER A 1 111 ? -13.700 -16.106 -35.632 1.00 68.00 111 SER A C 1
ATOM 865 O O . SER A 1 111 ? -14.343 -15.369 -34.882 1.00 68.00 111 SER A O 1
ATOM 867 N N . PRO A 1 112 ? -13.132 -15.612 -36.750 1.00 69.94 112 PRO A N 1
ATOM 868 C CA . PRO A 1 112 ? -13.236 -14.196 -37.128 1.00 69.94 112 PRO A CA 1
ATOM 869 C C . PRO A 1 112 ? -14.686 -13.683 -37.204 1.00 69.94 112 PRO A C 1
ATOM 871 O O . PRO A 1 112 ? -14.965 -12.520 -36.917 1.00 69.94 112 PRO A O 1
ATOM 874 N N . TRP A 1 113 ? -15.633 -14.570 -37.528 1.00 75.31 113 TRP A N 1
ATOM 875 C CA . TRP A 1 113 ? -17.067 -14.278 -37.545 1.00 75.31 113 TRP A CA 1
ATOM 876 C C . TRP A 1 113 ? -17.651 -14.017 -36.145 1.00 75.31 113 TRP A C 1
ATOM 878 O O . TRP A 1 113 ? -18.553 -13.194 -36.002 1.00 75.31 113 TRP A O 1
ATOM 888 N N . PHE A 1 114 ? -17.113 -14.659 -35.101 1.00 70.88 114 PHE A N 1
ATOM 889 C CA . PHE A 1 114 ? -17.504 -14.425 -33.708 1.00 70.88 114 PHE A CA 1
ATOM 890 C C . PHE A 1 114 ? -17.182 -12.992 -33.270 1.00 70.88 114 PHE A C 1
ATOM 892 O O . PHE A 1 114 ? -18.043 -12.314 -32.716 1.00 70.88 114 PHE A O 1
ATOM 899 N N . TRP A 1 115 ? -15.988 -12.494 -33.602 1.00 68.44 115 TRP A N 1
ATOM 900 C CA . TRP A 1 115 ? -15.563 -11.124 -33.294 1.00 68.44 115 TRP A CA 1
ATOM 901 C C . TRP A 1 115 ? -16.359 -10.061 -34.059 1.00 68.44 115 TRP A C 1
ATOM 903 O O . TRP A 1 115 ? -16.706 -9.023 -33.494 1.00 68.44 115 TRP A O 1
ATOM 913 N N . LEU A 1 116 ? -16.723 -10.339 -35.315 1.00 72.81 116 LEU A N 1
ATOM 914 C CA . LEU A 1 116 ? -17.626 -9.481 -36.090 1.00 72.81 116 LEU A CA 1
ATOM 915 C C . LEU A 1 116 ? -19.032 -9.424 -35.477 1.00 72.81 116 LEU A C 1
ATOM 917 O O . LEU A 1 116 ? -19.642 -8.358 -35.440 1.00 72.81 116 LEU A O 1
ATOM 921 N N . LYS A 1 117 ? -19.530 -10.549 -34.953 1.00 69.25 117 LYS A N 1
ATOM 922 C CA . LYS A 1 117 ? -20.827 -10.612 -34.274 1.00 69.25 117 LYS A CA 1
ATOM 923 C C . LYS A 1 117 ? -20.804 -9.916 -32.911 1.00 69.25 117 LYS A C 1
ATOM 925 O O . LYS A 1 117 ? -21.765 -9.238 -32.572 1.00 69.25 117 LYS A O 1
ATOM 930 N N . LEU A 1 118 ? -19.703 -10.019 -32.165 1.00 65.81 118 LEU A N 1
ATOM 931 C CA . LEU A 1 118 ? -19.528 -9.354 -30.867 1.00 65.81 118 LEU A CA 1
ATOM 932 C C . LEU A 1 118 ? -19.505 -7.824 -31.007 1.00 65.81 118 LEU A C 1
ATOM 934 O O . LEU A 1 118 ? -20.176 -7.131 -30.253 1.00 65.81 118 LEU A O 1
ATOM 938 N N . ARG A 1 119 ? -18.836 -7.306 -32.043 1.00 67.62 119 ARG A N 1
ATOM 939 C CA . ARG A 1 119 ? -18.808 -5.874 -32.400 1.00 67.62 119 ARG A CA 1
ATOM 940 C C . ARG A 1 119 ? -20.130 -5.341 -32.987 1.00 67.62 119 ARG A C 1
ATOM 942 O O . ARG A 1 119 ? -20.253 -4.159 -33.257 1.00 67.62 119 ARG A O 1
ATOM 949 N N . SER A 1 120 ? -21.100 -6.213 -33.252 1.00 63.12 120 SER A N 1
ATOM 950 C CA . SER A 1 120 ? -22.455 -5.819 -33.658 1.00 63.12 120 SER A CA 1
ATOM 951 C C . SER A 1 120 ? -23.425 -5.764 -32.474 1.00 63.12 120 SER A C 1
ATOM 953 O O . SER A 1 120 ? -24.557 -5.316 -32.646 1.00 63.12 120 SER A O 1
ATOM 955 N N . ILE A 1 121 ? -23.021 -6.286 -31.313 1.00 65.88 121 ILE A N 1
ATOM 956 C CA . ILE A 1 121 ? -23.827 -6.353 -30.086 1.00 65.88 121 ILE A CA 1
ATOM 957 C C . ILE A 1 121 ? -23.433 -5.221 -29.115 1.00 65.88 121 ILE A C 1
ATOM 959 O O . ILE A 1 121 ? -24.260 -4.816 -28.301 1.00 65.88 121 ILE A O 1
ATOM 963 N N . PHE A 1 122 ? -22.208 -4.699 -29.240 1.00 48.03 122 PHE A N 1
ATOM 964 C CA . PHE A 1 122 ? -21.681 -3.499 -28.580 1.00 48.03 122 PHE A CA 1
ATOM 965 C C . PHE A 1 122 ? -21.388 -2.422 -29.621 1.00 48.03 122 PHE A C 1
ATOM 967 O O . PHE A 1 122 ? -21.622 -1.233 -29.317 1.00 48.03 122 PHE A O 1
#

Organism: NCBI:txid2005467

InterPro domains:
  IPR015066 Domain of unknown function DUF1902 [PF08972] (5-58)
  IPR035069 Antitoxin HicB/UPF0150 [SSF143100] (6-61)

Radius of gyration: 20.18 Å; chains: 1; bounding box: 48×34×60 Å

Sequence (122 aa):
MTQNTLKVHAFWDKDAEVWVATSENVPGLVTEASTIESLTQNLREMIPELLILNQIVPYDYVGSISFELTSHVLRSSNKVALVTLRLLAVVYTLIIKSAVAQQQVMASQLSPWFWLKLRSIF

Foldseek 3Di:
DDPPAFEKEWEQDPVVCKIWIDGPSQPPDTDIDNDPVVVVVVCVPVRVVSCCVVVVDPPPDDDDRHHDYHYDYPPDDDPPVVVVVVVVVVVVVVVVVVVVVVVVVVVVVDDPVVVVVVVVVD

pLDDT: mean 73.63, std 15.87, range [30.28, 93.38]

Secondary structure (DSSP, 8-state):
----PEEEEEEEETTTTEEEEE-SSSTT-EEEESSHHHHHHHHHHHHHHHHHHTTSS-TT--S---EEEEEEE-----TTHHHHHHHHHHHHHHHHHHHHHHHHHHHHSS-HHHHHHHTTT-